Protein AF-A0A7J6Q5T6-F1 (afdb_monomer)

Secondary structure (DSSP, 8-state):
---PPPPP-------GGGGGS--STTSPPPGGGS-TT-TT---HHHHHHHHHHHHHHHHHHHHIIIIIITTTHHHHHHTTTS-TTT--S------------THHHHHHHHHTT-

Solvent-accessible surface area (backbone atoms only — not comparable to full-atom values): 7792 Å² total; per-residue (Å²): 132,87,77,78,78,83,83,84,81,90,73,92,71,94,55,78,72,61,74,77,58,74,81,50,99,91,40,76,81,57,76,91,71,59,62,99,83,63,96,75,75,88,48,71,68,61,54,52,54,50,51,50,54,53,50,50,53,54,48,52,54,48,47,45,39,63,72,47,44,65,79,37,43,65,38,58,71,73,45,74,67,50,59,85,90,68,78,71,92,76,81,74,78,81,79,77,77,77,79,75,62,75,70,59,61,59,54,59,61,56,60,74,74,112

Sequence (114 aa):
KNRAAMKTVTRDRPSFFKFFTSLGPNYPIPEWLELPDDEDSEDDEDELERLHMLMADDWERAEMLKDNIIPHAIRWYTGEACPDDEVSEYTIADDDEEEVDDESAAIAMAEANF

Structure (mmCIF, N/CA/C/O backbone):
data_AF-A0A7J6Q5T6-F1
#
_entry.id   AF-A0A7J6Q5T6-F1
#
loop_
_atom_site.group_PDB
_atom_site.id
_atom_site.type_symbol
_atom_site.label_atom_id
_atom_site.label_alt_id
_atom_site.label_comp_id
_atom_site.label_asym_id
_atom_site.label_entity_id
_atom_site.label_seq_id
_atom_site.pdbx_PDB_ins_code
_atom_site.Cartn_x
_atom_site.Cartn_y
_atom_site.Cartn_z
_atom_site.occupancy
_atom_site.B_iso_or_equiv
_atom_site.auth_seq_id
_atom_site.auth_comp_id
_atom_site.auth_asym_id
_atom_site.auth_atom_id
_atom_site.pdbx_PDB_model_num
ATOM 1 N N . LYS A 1 1 ? -47.102 -23.185 -6.359 1.00 46.16 1 LYS A N 1
ATOM 2 C CA . LYS A 1 1 ? -45.650 -23.406 -6.138 1.00 46.16 1 LYS A CA 1
ATOM 3 C C . LYS A 1 1 ? -45.099 -22.169 -5.434 1.00 46.16 1 LYS A C 1
ATOM 5 O O . LYS A 1 1 ? -44.901 -21.165 -6.100 1.00 46.16 1 LYS A O 1
ATOM 10 N N . ASN A 1 2 ? -44.945 -22.202 -4.107 1.00 52.50 2 ASN A N 1
ATOM 11 C CA . ASN A 1 2 ? -44.355 -21.088 -3.355 1.00 52.50 2 ASN A CA 1
ATOM 12 C C . ASN A 1 2 ? -42.837 -21.137 -3.519 1.00 52.50 2 ASN A C 1
ATOM 14 O O . ASN A 1 2 ? -42.190 -22.051 -3.014 1.00 52.50 2 ASN A O 1
ATOM 18 N N . ARG A 1 3 ? -42.277 -20.178 -4.256 1.00 57.06 3 ARG A N 1
ATOM 19 C CA . ARG A 1 3 ? -40.832 -19.964 -4.313 1.00 57.06 3 ARG A CA 1
ATOM 20 C C . ARG A 1 3 ? -40.479 -19.142 -3.076 1.00 57.06 3 ARG A C 1
ATOM 22 O O . ARG A 1 3 ? -40.740 -17.945 -3.049 1.00 57.06 3 ARG A O 1
ATOM 29 N N . ALA A 1 4 ? -39.988 -19.794 -2.025 1.00 65.50 4 ALA A N 1
ATOM 30 C CA . ALA A 1 4 ? -39.412 -19.077 -0.895 1.00 65.50 4 ALA A CA 1
ATOM 31 C C . ALA A 1 4 ? -38.268 -18.201 -1.432 1.00 65.50 4 ALA A C 1
ATOM 33 O O . ALA A 1 4 ? -37.361 -18.710 -2.092 1.00 65.50 4 ALA A O 1
ATOM 34 N N . ALA A 1 5 ? -38.356 -16.887 -1.226 1.00 69.88 5 ALA A N 1
ATOM 35 C CA . ALA A 1 5 ? -37.288 -15.969 -1.592 1.00 69.88 5 ALA A CA 1
ATOM 36 C C . ALA A 1 5 ? -36.060 -16.299 -0.733 1.00 69.88 5 ALA A C 1
ATOM 38 O O . ALA A 1 5 ? -36.133 -16.265 0.496 1.00 69.88 5 ALA A O 1
ATOM 39 N N . MET A 1 6 ? -34.954 -16.668 -1.378 1.00 75.31 6 MET A N 1
ATOM 40 C CA . MET A 1 6 ? -33.672 -16.856 -0.702 1.00 75.31 6 MET A CA 1
ATOM 41 C C . MET A 1 6 ? -33.273 -15.522 -0.069 1.00 75.31 6 MET A C 1
ATOM 43 O O . MET A 1 6 ? -33.137 -14.521 -0.767 1.00 75.31 6 MET A O 1
ATOM 47 N N . LYS A 1 7 ? -33.141 -15.499 1.259 1.00 80.19 7 LYS A N 1
ATOM 48 C CA . LYS A 1 7 ? -32.651 -14.330 1.992 1.00 80.19 7 LYS A CA 1
ATOM 49 C C . LYS A 1 7 ? -31.130 -14.314 1.891 1.00 80.19 7 LYS A C 1
ATOM 51 O O . LYS A 1 7 ? -30.485 -15.289 2.270 1.00 80.19 7 LYS A O 1
ATOM 56 N N . THR A 1 8 ? -30.569 -13.233 1.370 1.00 88.81 8 THR A N 1
ATOM 57 C CA . THR A 1 8 ? -29.122 -12.997 1.349 1.00 88.81 8 THR A CA 1
ATOM 58 C C . THR A 1 8 ? -28.693 -12.279 2.625 1.00 88.81 8 THR A C 1
ATOM 60 O O . THR A 1 8 ? -29.443 -11.458 3.151 1.00 88.81 8 THR A O 1
ATOM 63 N N . VAL A 1 9 ? -27.494 -12.591 3.121 1.00 88.81 9 VAL A N 1
ATOM 64 C CA . VAL A 1 9 ? -26.886 -11.956 4.300 1.00 88.81 9 VAL A CA 1
ATOM 65 C C . VAL A 1 9 ? -25.607 -11.260 3.857 1.00 88.81 9 VAL A C 1
ATOM 67 O O . VAL A 1 9 ? -24.735 -11.900 3.269 1.00 88.81 9 VAL A O 1
ATOM 70 N N . THR A 1 10 ? -25.502 -9.966 4.139 1.00 87.50 10 THR A N 1
ATOM 71 C CA . THR A 1 10 ? -24.271 -9.195 3.939 1.00 87.50 10 THR A CA 1
ATOM 72 C C . THR A 1 10 ? -23.296 -9.503 5.072 1.00 87.50 10 THR A C 1
ATOM 74 O O . THR A 1 10 ? -23.711 -9.626 6.223 1.00 87.50 10 THR A O 1
ATOM 77 N N . ARG A 1 11 ? -22.011 -9.661 4.748 1.00 84.69 11 ARG A N 1
ATOM 78 C CA . ARG A 1 11 ? -20.933 -9.879 5.722 1.00 84.69 11 ARG A CA 1
ATOM 79 C C . ARG A 1 11 ? -19.777 -8.949 5.400 1.00 84.69 11 ARG A C 1
ATOM 81 O O . ARG A 1 11 ? -19.468 -8.793 4.218 1.00 84.69 11 ARG A O 1
ATOM 88 N N . ASP A 1 12 ? -19.143 -8.398 6.430 1.00 83.38 12 ASP A N 1
ATOM 89 C CA . ASP A 1 12 ? -17.898 -7.661 6.244 1.00 83.38 12 ASP A CA 1
ATOM 90 C C . ASP A 1 12 ? -16.783 -8.591 5.740 1.00 83.38 12 ASP A C 1
ATOM 92 O O . ASP A 1 12 ? -16.763 -9.795 6.031 1.00 83.38 12 ASP A O 1
ATOM 96 N N . ARG A 1 13 ? -15.900 -8.038 4.906 1.00 85.06 13 ARG A N 1
ATOM 97 C CA . ARG A 1 13 ? -14.772 -8.746 4.301 1.00 85.06 13 ARG A CA 1
ATOM 98 C C . ARG A 1 13 ? -13.582 -7.803 4.138 1.00 85.06 13 ARG A C 1
ATOM 100 O O . ARG A 1 13 ? -13.781 -6.633 3.804 1.00 85.06 13 ARG A O 1
ATOM 107 N N . PRO A 1 14 ? -12.345 -8.309 4.276 1.00 85.75 14 PRO A N 1
ATOM 108 C CA . PRO A 1 14 ? -11.177 -7.561 3.838 1.00 85.75 14 PRO A CA 1
ATOM 109 C C . PRO A 1 14 ? -11.299 -7.285 2.336 1.00 85.75 14 PRO A C 1
ATOM 111 O O . PRO A 1 14 ? -11.667 -8.162 1.551 1.00 85.75 14 PRO A O 1
ATOM 114 N N . SER A 1 15 ? -11.045 -6.041 1.946 1.00 89.69 15 SER A N 1
ATOM 115 C CA . SER A 1 15 ? -11.162 -5.592 0.564 1.00 89.69 15 SER A CA 1
ATOM 116 C C . SER A 1 15 ? -10.191 -4.458 0.308 1.00 89.69 15 SER A C 1
ATOM 118 O O . SER A 1 15 ? -10.102 -3.539 1.117 1.00 89.69 15 SER A O 1
ATOM 120 N N . PHE A 1 16 ? -9.528 -4.478 -0.848 1.00 90.88 16 PHE A N 1
ATOM 121 C CA . PHE A 1 16 ? -8.693 -3.367 -1.303 1.00 90.88 16 PHE A CA 1
ATOM 122 C C . PHE A 1 16 ? -9.476 -2.046 -1.346 1.00 90.88 16 PHE A C 1
ATOM 124 O O . PHE A 1 16 ? -8.956 -1.000 -0.983 1.00 90.88 16 PHE A O 1
ATOM 131 N N . PHE A 1 17 ? -10.761 -2.089 -1.710 1.00 90.88 17 PHE A N 1
ATOM 132 C CA . PHE A 1 17 ? -11.585 -0.888 -1.860 1.00 90.88 17 PHE A CA 1
ATOM 133 C C . PHE A 1 17 ? -11.853 -0.141 -0.548 1.00 90.88 17 PHE A C 1
ATOM 135 O O . PHE A 1 17 ? -12.282 1.010 -0.592 1.00 90.88 17 PHE A O 1
ATOM 142 N N . LYS A 1 18 ? -11.560 -0.755 0.606 1.00 88.50 18 LYS A N 1
ATOM 143 C CA . LYS A 1 18 ? -11.579 -0.074 1.906 1.00 88.50 18 LYS A CA 1
ATOM 144 C C . LYS A 1 18 ? -10.588 1.105 1.951 1.00 88.50 18 LYS A C 1
ATOM 146 O O . LYS A 1 18 ? -10.881 2.077 2.638 1.00 88.50 18 LYS A O 1
ATOM 151 N N . PHE A 1 19 ? -9.526 1.074 1.134 1.00 90.06 19 PHE A N 1
ATOM 152 C CA . PHE A 1 19 ? -8.561 2.167 0.913 1.00 90.06 19 PHE A CA 1
ATOM 153 C C . PHE A 1 19 ? -9.206 3.497 0.487 1.00 90.06 19 PHE A C 1
ATOM 155 O O . PHE A 1 19 ? -8.683 4.567 0.755 1.00 90.06 19 PHE A O 1
ATOM 162 N N . PHE A 1 20 ? -10.375 3.469 -0.159 1.00 90.88 20 PHE A N 1
ATOM 163 C CA . PHE A 1 20 ? -11.056 4.698 -0.589 1.00 90.88 20 PHE A CA 1
ATOM 164 C C . PHE A 1 20 ? -11.951 5.316 0.493 1.00 90.88 20 PHE A C 1
ATOM 166 O O . PHE A 1 20 ? -12.731 6.226 0.204 1.00 90.88 20 PHE A O 1
ATOM 173 N N . THR A 1 21 ? -11.873 4.822 1.728 1.00 88.12 21 THR A N 1
ATOM 174 C CA . THR A 1 21 ? -12.627 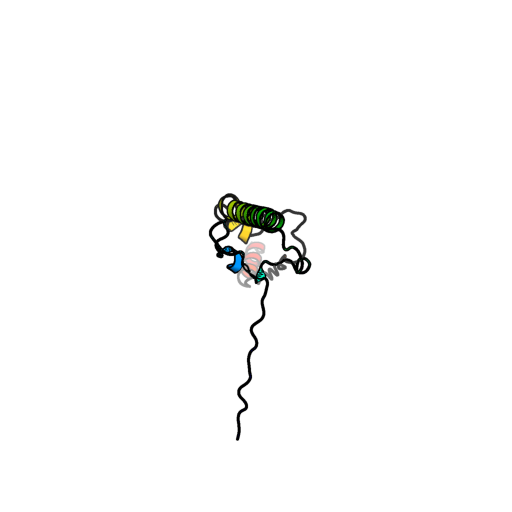5.369 2.856 1.00 88.12 21 THR A CA 1
ATOM 175 C C . THR A 1 21 ? -11.828 6.495 3.493 1.00 88.12 21 THR A C 1
ATOM 177 O O . THR A 1 21 ? -10.675 6.306 3.857 1.00 88.12 21 THR A O 1
ATOM 180 N N . SER A 1 22 ? -12.424 7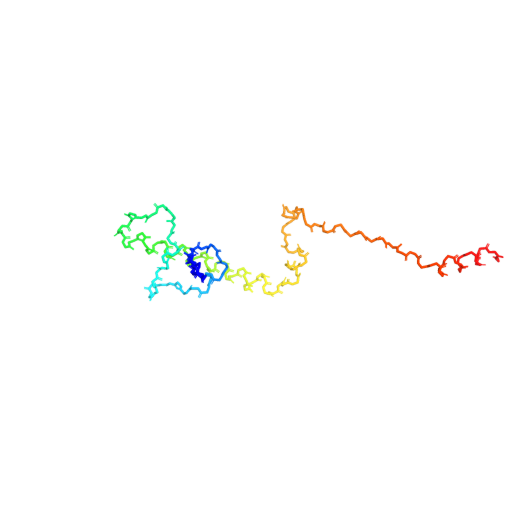.679 3.626 1.00 88.31 22 SER A N 1
ATOM 181 C CA . SER A 1 22 ? -11.735 8.823 4.227 1.00 88.31 22 SER A CA 1
ATOM 182 C C . SER A 1 22 ? -11.502 8.608 5.722 1.00 88.31 22 SER A C 1
ATOM 184 O O . SER A 1 22 ? -12.455 8.387 6.465 1.00 88.31 22 SER A O 1
ATOM 186 N N . LEU A 1 23 ? -10.244 8.730 6.147 1.00 87.44 23 LEU A N 1
ATOM 187 C CA . LEU A 1 23 ? -9.826 8.711 7.547 1.00 87.44 23 LEU A CA 1
ATOM 188 C C . LEU A 1 23 ? -9.432 10.123 7.996 1.00 87.44 23 LEU A C 1
ATOM 190 O O . LEU A 1 23 ? -8.856 10.899 7.229 1.00 87.44 23 LEU A O 1
ATOM 194 N N . GLY A 1 24 ? -9.749 10.474 9.238 1.00 83.31 24 GLY A N 1
ATOM 195 C CA . GLY A 1 24 ? -9.316 11.727 9.849 1.00 83.31 24 GLY A CA 1
ATOM 196 C C . GLY A 1 24 ? -10.212 12.162 11.006 1.00 83.31 24 GLY A C 1
ATOM 197 O O . GLY A 1 24 ? -11.292 11.613 11.181 1.00 83.31 24 GLY A O 1
ATOM 198 N N . PRO A 1 25 ? -9.821 13.201 11.760 1.00 77.94 25 PRO A N 1
ATOM 199 C CA . PRO A 1 25 ? -10.505 13.610 12.994 1.00 77.94 25 PRO A CA 1
ATOM 200 C C . PRO A 1 25 ? -11.940 14.124 12.785 1.00 77.94 25 PRO A C 1
ATOM 202 O O . PRO A 1 25 ? -12.699 14.249 13.736 1.00 77.94 25 PRO A O 1
ATOM 205 N N . ASN A 1 26 ? -12.313 14.452 11.543 1.00 83.25 26 ASN A N 1
ATOM 206 C CA . ASN A 1 26 ? -13.665 14.888 11.178 1.00 83.25 26 ASN A CA 1
ATOM 207 C C . ASN A 1 26 ? -14.490 13.781 10.498 1.00 83.25 26 ASN A C 1
ATOM 209 O O . ASN A 1 26 ? -15.609 14.048 10.055 1.00 83.25 26 ASN A O 1
ATOM 213 N N . TYR A 1 27 ? -13.933 12.578 10.352 1.00 81.69 27 TYR A N 1
ATOM 214 C CA . TYR A 1 27 ? -14.589 11.435 9.726 1.00 81.69 27 TYR A CA 1
ATOM 215 C C . TYR A 1 27 ? -14.776 10.333 10.771 1.00 81.69 27 TYR A C 1
ATOM 217 O O . TYR A 1 27 ? -13.859 10.092 11.553 1.00 81.69 27 TYR A O 1
ATOM 225 N N . PRO A 1 28 ? -15.943 9.667 10.809 1.00 73.75 28 PRO A N 1
ATOM 226 C CA . PRO A 1 28 ? -16.139 8.550 11.721 1.00 73.75 28 PRO A CA 1
ATOM 227 C C . PRO A 1 28 ? -15.193 7.408 11.349 1.00 73.75 28 PRO A C 1
ATOM 229 O O . PRO A 1 28 ? -15.028 7.101 10.162 1.00 73.75 28 PRO A O 1
ATOM 232 N N . ILE A 1 29 ? -14.604 6.768 12.358 1.00 75.31 29 ILE A N 1
ATOM 233 C CA . ILE A 1 29 ? -13.844 5.537 12.159 1.00 75.31 29 ILE A CA 1
ATOM 234 C C . ILE A 1 29 ? -14.836 4.459 11.696 1.00 75.31 29 ILE A C 1
ATOM 236 O O . ILE A 1 29 ? -15.879 4.279 12.326 1.00 75.31 29 ILE A O 1
ATOM 240 N N . PRO A 1 30 ? -14.597 3.784 10.560 1.00 75.38 30 PRO A N 1
ATOM 241 C CA . PRO A 1 30 ? -15.530 2.775 10.082 1.00 75.38 30 PRO A CA 1
ATOM 242 C C . PRO A 1 30 ? -15.595 1.563 11.022 1.00 75.38 30 PRO A C 1
ATOM 244 O O . PRO A 1 30 ? -14.559 0.999 11.344 1.00 75.38 30 PRO A O 1
ATOM 247 N N . GLU A 1 31 ? -16.799 1.089 11.354 1.00 73.06 31 GLU A N 1
ATOM 248 C CA . GLU A 1 31 ? -17.022 -0.067 12.255 1.00 73.06 31 GLU A CA 1
ATOM 249 C C . GLU A 1 31 ? -16.286 -1.345 11.803 1.00 73.06 31 GLU A C 1
ATOM 251 O O . GLU A 1 31 ? -15.836 -2.155 12.596 1.00 73.06 31 GLU A O 1
ATOM 256 N N . TRP A 1 32 ? -16.103 -1.544 10.493 1.00 71.44 32 TRP A N 1
ATOM 257 C CA . TRP A 1 32 ? -15.362 -2.698 9.958 1.00 71.44 32 TRP A CA 1
ATOM 258 C C . TRP A 1 32 ? -13.844 -2.620 10.157 1.00 71.44 32 TRP A C 1
ATOM 260 O O . TRP A 1 32 ? -13.127 -3.549 9.772 1.00 71.44 32 TRP A O 1
ATOM 270 N N . LEU A 1 33 ? -13.358 -1.475 10.627 1.00 66.38 33 LEU A N 1
ATOM 271 C CA . LEU A 1 33 ? -11.963 -1.208 10.938 1.00 66.38 33 LEU A CA 1
ATOM 272 C C . LEU A 1 33 ? -11.667 -1.453 12.426 1.00 66.38 33 LEU A C 1
ATOM 274 O O . LEU A 1 33 ? -10.503 -1.420 12.815 1.00 66.38 33 LEU A O 1
ATOM 278 N N . GLU A 1 34 ? -12.697 -1.751 13.228 1.00 60.75 34 GLU A N 1
ATOM 279 C CA . GLU A 1 34 ? -12.559 -2.258 14.592 1.00 60.75 34 GLU A CA 1
ATOM 280 C C . GLU A 1 34 ? -11.766 -3.576 14.554 1.00 60.75 34 GLU A C 1
ATOM 282 O O . GLU A 1 34 ? -12.159 -4.562 13.919 1.00 60.75 34 GLU A O 1
ATOM 287 N N . LEU A 1 35 ? -10.590 -3.576 15.188 1.00 56.16 35 LEU A N 1
ATOM 288 C CA . LEU A 1 35 ? -9.792 -4.781 15.379 1.00 56.16 35 LEU A CA 1
ATOM 289 C C . LEU A 1 35 ? -10.588 -5.740 16.287 1.00 56.16 35 LEU A C 1
ATOM 291 O O . LEU A 1 35 ? -11.161 -5.285 17.275 1.00 56.16 35 LEU A O 1
ATOM 295 N N . PRO A 1 36 ? -10.607 -7.056 16.011 1.00 51.56 36 PRO A N 1
ATOM 296 C CA . PRO A 1 36 ? -11.475 -8.019 16.7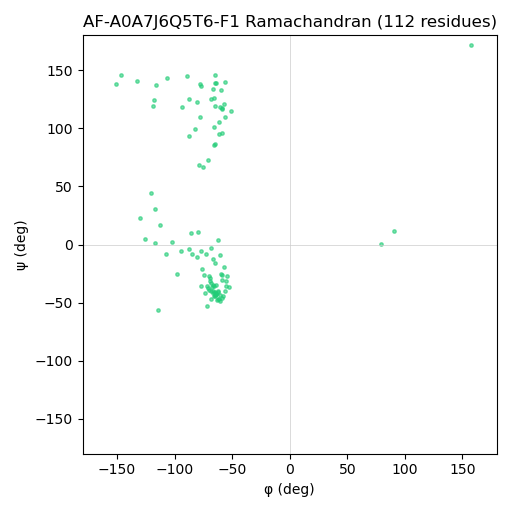00 1.00 51.56 36 PRO A CA 1
ATOM 297 C C . PRO A 1 36 ? -11.261 -8.202 18.219 1.00 51.56 36 PRO A C 1
ATOM 299 O O . PRO A 1 36 ? -11.932 -9.056 18.788 1.00 51.56 36 PRO A O 1
ATOM 302 N N . ASP A 1 37 ? -10.377 -7.442 18.874 1.00 49.75 37 ASP A N 1
ATOM 303 C CA . ASP A 1 37 ? -10.045 -7.594 20.300 1.00 49.75 37 ASP A CA 1
ATOM 304 C C . ASP A 1 37 ? -10.393 -6.374 21.186 1.00 49.75 37 ASP A C 1
ATOM 306 O O . ASP A 1 37 ? -10.158 -6.437 22.390 1.00 49.75 37 ASP A O 1
ATOM 310 N N . ASP A 1 38 ? -10.985 -5.296 20.654 1.00 53.50 38 ASP A N 1
ATOM 311 C CA . ASP A 1 38 ? -11.153 -4.023 21.389 1.00 53.50 38 ASP A CA 1
ATOM 312 C C . ASP A 1 38 ? -12.623 -3.571 21.558 1.00 53.50 38 ASP A C 1
ATOM 314 O O . ASP A 1 38 ? -12.949 -2.396 21.417 1.00 53.50 38 ASP A O 1
ATOM 318 N N . GLU A 1 39 ? -13.535 -4.485 21.911 1.00 52.84 39 GLU A N 1
ATOM 319 C CA . GLU A 1 39 ? -14.939 -4.133 22.224 1.00 52.84 39 GLU A CA 1
ATOM 320 C C . GLU A 1 39 ? -15.109 -3.304 23.530 1.00 52.84 39 GLU A C 1
ATOM 322 O O . GLU A 1 39 ? -16.227 -2.896 23.835 1.00 52.84 39 GLU A O 1
ATOM 327 N N . ASP A 1 40 ? -14.037 -3.024 24.292 1.00 52.62 40 ASP A N 1
ATOM 328 C CA . ASP A 1 40 ? -14.108 -2.480 25.669 1.00 52.62 40 ASP A CA 1
ATOM 329 C C . ASP A 1 40 ? -13.303 -1.181 25.937 1.00 52.62 40 ASP A C 1
ATOM 331 O O . ASP A 1 40 ? -13.250 -0.723 27.083 1.00 52.62 40 ASP A O 1
ATOM 335 N N . SER A 1 41 ? -12.666 -0.544 24.945 1.00 54.62 41 SER A N 1
ATOM 336 C CA . SER A 1 41 ? -11.963 0.732 25.194 1.00 54.62 41 SER A CA 1
ATOM 337 C C . SER A 1 41 ? -12.912 1.928 25.043 1.00 54.62 41 SER A C 1
ATOM 339 O O . SER A 1 41 ? -13.095 2.444 23.943 1.00 54.62 41 SER A O 1
ATOM 341 N N . GLU A 1 42 ? -13.508 2.377 26.148 1.00 55.69 42 GLU A N 1
ATOM 342 C CA . GLU A 1 42 ? -14.299 3.622 26.224 1.00 55.69 42 GLU A CA 1
ATOM 343 C C . GLU A 1 42 ? -13.424 4.897 26.332 1.00 55.69 42 GLU A C 1
ATOM 345 O O . GLU A 1 42 ? -13.944 5.964 26.656 1.00 55.69 42 GLU A O 1
ATOM 350 N N . ASP A 1 43 ? -12.102 4.803 26.127 1.00 66.06 43 ASP A N 1
ATOM 351 C CA . ASP A 1 43 ? -11.187 5.945 26.244 1.00 66.06 43 ASP A CA 1
ATOM 352 C C . ASP A 1 43 ? -10.955 6.629 24.886 1.00 66.06 43 ASP A C 1
ATOM 354 O O . ASP A 1 43 ? -10.421 6.034 23.947 1.00 66.06 43 ASP A O 1
ATOM 358 N N . ASP A 1 44 ? -11.333 7.908 24.798 1.00 66.06 44 ASP A N 1
ATOM 359 C CA . ASP A 1 44 ? -11.168 8.752 23.607 1.00 66.06 44 ASP A CA 1
ATOM 360 C C . ASP A 1 44 ? -9.681 8.869 23.181 1.00 66.06 44 ASP A C 1
ATOM 362 O O . ASP A 1 44 ? -9.378 9.118 22.009 1.00 66.06 44 ASP A O 1
ATOM 366 N N . GLU A 1 45 ? -8.735 8.712 24.121 1.00 69.12 45 GLU A N 1
ATOM 367 C CA . GLU A 1 45 ? -7.290 8.764 23.843 1.00 69.12 45 GLU A CA 1
ATOM 368 C C . GLU A 1 45 ? -6.813 7.535 23.041 1.00 69.12 45 GLU A C 1
ATOM 370 O O . GLU A 1 45 ? -6.061 7.687 22.071 1.00 69.12 45 GLU A O 1
ATOM 375 N N . ASP A 1 46 ? -7.339 6.347 23.358 1.00 77.19 46 ASP A N 1
ATOM 376 C CA . ASP A 1 46 ? -7.039 5.098 22.647 1.00 77.19 46 ASP A CA 1
ATOM 377 C C . ASP A 1 46 ? -7.602 5.122 21.213 1.00 77.19 46 ASP A C 1
ATOM 379 O O . ASP A 1 46 ? -6.972 4.639 20.267 1.00 77.19 46 ASP A O 1
ATOM 383 N N . GLU A 1 47 ? -8.780 5.724 21.010 1.00 75.50 47 GLU A N 1
ATOM 384 C CA . GLU A 1 47 ? -9.394 5.864 19.683 1.00 75.50 47 GLU A CA 1
ATOM 385 C C . GLU A 1 47 ? -8.558 6.764 18.751 1.00 75.50 47 GLU A C 1
ATOM 387 O O . GLU A 1 47 ? -8.349 6.442 17.572 1.00 75.50 47 GLU A O 1
ATOM 392 N N . LEU A 1 48 ? -8.018 7.867 19.280 1.00 79.06 48 LEU A N 1
ATOM 393 C CA . LEU A 1 48 ? -7.192 8.799 18.513 1.00 79.06 48 LEU A CA 1
ATOM 394 C C . LEU A 1 48 ? -5.839 8.191 18.113 1.00 79.06 48 LEU A C 1
ATOM 396 O O . LEU A 1 48 ? -5.381 8.397 16.982 1.00 79.06 48 LEU A O 1
ATOM 400 N N . GLU A 1 49 ? -5.202 7.435 19.011 1.00 83.69 49 GLU A N 1
ATOM 401 C CA . GLU A 1 49 ? -3.950 6.736 18.708 1.00 83.69 49 GLU A CA 1
ATOM 402 C C . GLU A 1 49 ? -4.155 5.670 17.620 1.00 83.69 49 GLU A C 1
ATOM 404 O O . GLU A 1 49 ? -3.379 5.605 16.658 1.00 83.69 49 GLU A O 1
ATOM 409 N N . ARG A 1 50 ? -5.251 4.903 17.688 1.00 79.00 50 ARG A N 1
ATOM 410 C CA . ARG A 1 50 ? -5.608 3.929 16.643 1.00 79.00 50 ARG A CA 1
ATOM 411 C C . ARG A 1 50 ? -5.848 4.590 15.292 1.00 79.00 50 ARG A C 1
ATOM 413 O O . ARG A 1 50 ? -5.310 4.129 14.282 1.00 79.00 50 ARG A O 1
ATOM 420 N N . LEU A 1 51 ? -6.614 5.683 15.254 1.00 84.75 51 LEU A N 1
ATOM 421 C CA . LEU A 1 51 ? -6.836 6.440 14.020 1.00 84.75 51 LEU A CA 1
ATOM 422 C C . LEU A 1 51 ? -5.507 6.895 13.405 1.00 84.75 51 LEU A C 1
ATOM 424 O O . LEU A 1 51 ? -5.327 6.813 12.189 1.00 84.75 51 LEU A O 1
ATOM 428 N N . HIS A 1 52 ? -4.558 7.327 14.235 1.00 87.50 52 HIS A N 1
ATOM 429 C CA . HIS A 1 52 ? -3.237 7.727 13.770 1.00 87.50 52 HIS A CA 1
ATOM 430 C C . HIS A 1 52 ? -2.450 6.555 13.161 1.00 87.50 52 HIS A C 1
ATOM 432 O O . HIS A 1 52 ? -1.875 6.716 12.083 1.00 87.50 52 HIS A O 1
ATOM 438 N N . MET A 1 53 ? -2.474 5.371 13.783 1.00 86.69 53 MET A N 1
ATOM 439 C CA . MET A 1 53 ? -1.847 4.164 13.220 1.00 86.69 53 MET A CA 1
ATOM 440 C C . MET A 1 53 ? -2.454 3.781 11.863 1.00 86.69 53 MET A C 1
ATOM 442 O O . MET A 1 53 ? -1.727 3.497 10.912 1.00 86.69 53 MET A O 1
ATOM 446 N N . LEU A 1 54 ? -3.781 3.830 11.749 1.00 85.94 54 LEU A N 1
ATOM 447 C CA . LEU A 1 54 ? -4.507 3.515 10.516 1.00 85.94 54 LEU A CA 1
ATOM 448 C C . LEU A 1 54 ? -4.197 4.501 9.387 1.00 85.94 54 LEU A C 1
ATOM 450 O O . LEU A 1 54 ? -3.999 4.100 8.242 1.00 85.94 54 LEU A O 1
ATOM 454 N N . MET A 1 55 ? -4.129 5.792 9.710 1.00 90.12 55 MET A N 1
ATOM 455 C CA . MET A 1 55 ? -3.736 6.824 8.754 1.00 90.12 55 MET A CA 1
ATOM 456 C C . MET A 1 55 ? -2.278 6.671 8.310 1.00 90.12 55 MET A C 1
ATOM 458 O O . MET A 1 55 ? -1.975 6.941 7.150 1.00 90.12 55 MET A O 1
ATOM 462 N N . ALA A 1 56 ? -1.383 6.245 9.205 1.00 91.88 56 ALA A N 1
ATOM 463 C CA . ALA A 1 56 ? 0.013 5.991 8.865 1.00 91.88 56 ALA A CA 1
ATOM 464 C C . ALA A 1 56 ? 0.156 4.809 7.890 1.00 91.88 56 ALA A C 1
ATOM 466 O O . ALA A 1 56 ? 0.860 4.936 6.890 1.00 91.88 56 ALA A O 1
ATOM 467 N N . ASP A 1 57 ? -0.561 3.708 8.130 1.00 90.94 57 ASP A N 1
ATOM 468 C CA . ASP A 1 57 ? -0.595 2.554 7.220 1.00 90.94 57 ASP A CA 1
ATOM 469 C C . ASP A 1 57 ? -1.225 2.904 5.855 1.00 90.94 57 ASP A C 1
ATOM 471 O O . ASP A 1 57 ? -0.702 2.529 4.803 1.00 90.94 57 ASP A O 1
ATOM 475 N N . ASP A 1 58 ? -2.323 3.672 5.835 1.00 92.69 58 ASP A N 1
ATOM 476 C CA . ASP A 1 58 ? -2.940 4.134 4.582 1.00 92.69 58 ASP A CA 1
ATOM 477 C C . ASP A 1 58 ? -1.993 5.040 3.775 1.00 92.69 58 ASP A C 1
ATOM 479 O O . ASP A 1 58 ? -1.856 4.887 2.557 1.00 92.69 58 ASP A O 1
ATOM 483 N N 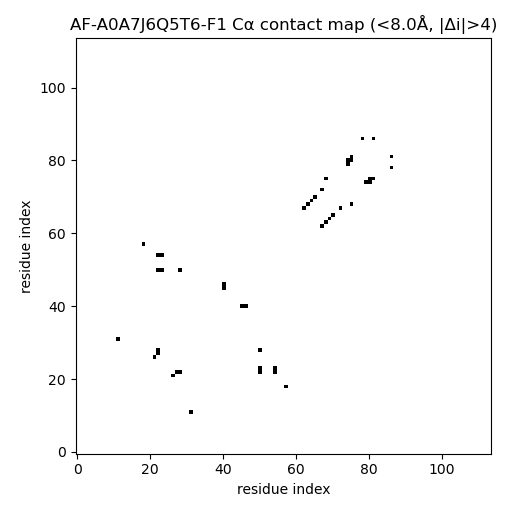. TRP A 1 59 ? -1.274 5.930 4.467 1.00 95.12 59 TRP A N 1
ATOM 484 C CA . TRP A 1 59 ? -0.250 6.786 3.873 1.00 95.12 59 TRP A CA 1
ATOM 485 C C . TRP A 1 59 ? 0.910 5.980 3.280 1.00 95.12 59 TRP A C 1
ATOM 487 O O . TRP A 1 59 ? 1.286 6.223 2.133 1.00 95.12 59 TRP A O 1
ATOM 497 N N . GLU A 1 60 ? 1.442 4.996 4.007 1.00 96.19 60 GLU A N 1
ATOM 498 C CA . GLU A 1 60 ? 2.518 4.122 3.520 1.00 96.19 60 GLU A CA 1
ATOM 499 C C . GLU A 1 60 ? 2.095 3.372 2.247 1.00 96.19 60 GLU A C 1
ATOM 501 O O . GLU A 1 60 ? 2.814 3.366 1.240 1.00 96.19 60 GLU A O 1
ATOM 506 N N . ARG A 1 61 ? 0.881 2.806 2.237 1.00 94.19 61 ARG A N 1
ATOM 507 C CA . ARG A 1 61 ? 0.320 2.140 1.050 1.00 94.19 61 ARG A CA 1
ATOM 508 C C . ARG A 1 61 ? 0.152 3.109 -0.125 1.00 94.19 61 ARG A C 1
ATOM 510 O O . ARG A 1 61 ? 0.439 2.744 -1.271 1.00 94.19 61 ARG A O 1
ATOM 517 N N . ALA A 1 62 ? -0.278 4.343 0.136 1.00 96.06 62 ALA A N 1
ATOM 518 C CA . ALA A 1 62 ? -0.403 5.382 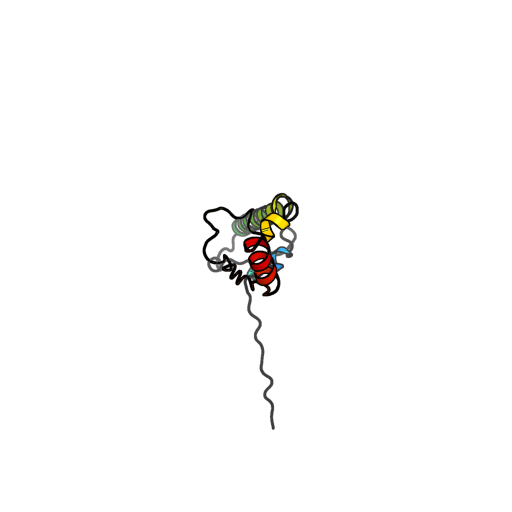-0.882 1.00 96.06 62 ALA A CA 1
ATOM 519 C C . ALA A 1 62 ? 0.960 5.818 -1.450 1.00 96.06 62 ALA A C 1
ATOM 521 O O . ALA A 1 62 ? 1.078 6.004 -2.665 1.00 96.06 62 ALA A O 1
ATOM 522 N N . GLU A 1 63 ? 1.993 5.944 -0.614 1.00 97.50 63 GLU A N 1
ATOM 523 C CA . GLU A 1 63 ? 3.363 6.233 -1.055 1.00 97.50 63 GLU A CA 1
ATOM 524 C C . GLU A 1 63 ? 3.929 5.098 -1.906 1.00 97.50 63 GLU A C 1
ATOM 526 O O . GLU A 1 63 ? 4.474 5.362 -2.977 1.00 97.50 63 GLU A O 1
ATOM 531 N N . MET A 1 64 ? 3.707 3.839 -1.522 1.00 96.12 64 MET A N 1
ATOM 532 C CA . MET A 1 64 ? 4.086 2.689 -2.349 1.00 96.12 64 MET A CA 1
ATOM 533 C C . MET A 1 64 ? 3.424 2.734 -3.730 1.00 96.12 64 MET A C 1
ATOM 535 O O . MET A 1 64 ? 4.092 2.539 -4.750 1.00 96.12 64 MET A O 1
ATOM 539 N N . LEU A 1 65 ? 2.129 3.051 -3.790 1.00 96.44 65 LEU A N 1
ATOM 540 C CA . LEU A 1 65 ? 1.422 3.255 -5.055 1.00 96.44 65 LEU A CA 1
ATOM 541 C C . LEU A 1 65 ? 2.032 4.397 -5.878 1.00 96.44 65 LEU A C 1
ATOM 543 O O . LEU A 1 65 ? 2.300 4.222 -7.069 1.00 96.44 65 LEU A O 1
ATOM 547 N N . LYS A 1 66 ? 2.257 5.551 -5.248 1.00 97.88 66 LYS A N 1
ATOM 548 C CA . LYS A 1 66 ? 2.722 6.787 -5.887 1.00 97.88 66 LYS A CA 1
ATOM 549 C C . LYS A 1 66 ? 4.162 6.699 -6.389 1.00 97.88 66 LYS A C 1
ATOM 551 O O . LYS A 1 66 ? 4.421 7.108 -7.519 1.00 97.88 66 LYS A O 1
ATOM 556 N N . ASP A 1 67 ? 5.074 6.197 -5.565 1.00 97.44 67 ASP A N 1
ATOM 557 C CA . ASP A 1 67 ? 6.515 6.266 -5.814 1.00 97.44 67 ASP A CA 1
ATOM 558 C C . ASP A 1 67 ? 7.069 4.975 -6.435 1.00 97.44 67 ASP A C 1
ATOM 560 O O . ASP A 1 67 ? 8.040 5.044 -7.187 1.00 97.44 67 ASP A O 1
ATOM 564 N N . ASN A 1 68 ? 6.425 3.817 -6.216 1.00 95.25 68 ASN A N 1
ATOM 565 C CA . ASN A 1 68 ? 6.909 2.528 -6.727 1.00 95.25 68 ASN A CA 1
ATOM 566 C C . ASN A 1 68 ? 5.987 1.894 -7.777 1.00 95.25 68 ASN A C 1
ATOM 568 O O . ASN A 1 68 ? 6.443 1.595 -8.883 1.00 95.25 68 ASN A O 1
ATOM 572 N N . ILE A 1 69 ? 4.705 1.672 -7.466 1.00 95.62 69 ILE A N 1
ATOM 573 C CA . ILE A 1 69 ? 3.820 0.871 -8.333 1.00 95.62 69 ILE A CA 1
ATOM 574 C C . ILE A 1 69 ? 3.456 1.627 -9.613 1.00 95.62 69 ILE A C 1
ATOM 576 O O . ILE A 1 69 ? 3.656 1.100 -10.704 1.00 95.62 69 ILE A O 1
ATOM 580 N N . ILE A 1 70 ? 2.946 2.859 -9.515 1.00 97.06 70 ILE A N 1
ATOM 581 C CA . ILE A 1 70 ? 2.503 3.631 -10.688 1.00 97.06 70 ILE A CA 1
ATOM 582 C C . ILE A 1 70 ? 3.675 3.937 -11.643 1.00 97.06 70 ILE A C 1
ATOM 584 O O . ILE A 1 70 ? 3.529 3.675 -12.841 1.00 97.06 70 ILE A O 1
ATOM 588 N N . PRO A 1 71 ? 4.844 4.434 -11.183 1.00 98.00 71 PRO A N 1
ATOM 589 C CA . PRO A 1 71 ? 5.953 4.766 -12.082 1.00 98.00 71 PRO A CA 1
ATOM 590 C C . PRO A 1 71 ? 6.617 3.540 -12.721 1.00 98.00 71 PRO A C 1
ATOM 592 O O . PRO A 1 71 ? 7.145 3.632 -13.832 1.00 98.00 71 PRO A O 1
ATOM 595 N N . HIS A 1 72 ? 6.594 2.391 -12.040 1.00 96.50 72 HIS A N 1
ATOM 596 C CA . HIS A 1 72 ? 7.259 1.161 -12.475 1.00 96.50 72 HIS A CA 1
ATOM 597 C C . HIS A 1 72 ? 6.279 0.012 -12.734 1.00 96.50 72 HIS A C 1
ATOM 599 O O . HIS A 1 72 ? 6.646 -1.153 -12.594 1.00 96.50 72 HIS A O 1
ATOM 605 N N . ALA A 1 73 ? 5.052 0.323 -13.160 1.00 96.50 73 ALA A N 1
ATOM 606 C CA . ALA A 1 73 ? 3.966 -0.649 -13.301 1.00 96.50 73 ALA A CA 1
ATOM 607 C C . ALA A 1 73 ? 4.341 -1.881 -14.139 1.00 96.50 73 ALA A C 1
ATOM 609 O O . ALA A 1 73 ? 3.939 -2.990 -13.807 1.00 96.50 73 ALA A O 1
ATOM 610 N N . ILE A 1 74 ? 5.153 -1.706 -15.190 1.00 96.50 74 ILE A N 1
ATOM 611 C CA . ILE A 1 74 ? 5.620 -2.820 -16.027 1.00 96.50 74 ILE A CA 1
ATOM 612 C C . ILE A 1 74 ? 6.505 -3.777 -15.224 1.00 96.50 74 ILE A C 1
ATOM 614 O O . ILE A 1 74 ? 6.298 -4.977 -15.309 1.00 96.50 74 ILE A O 1
ATOM 618 N N . ARG A 1 75 ? 7.438 -3.268 -14.409 1.00 94.50 75 ARG A N 1
ATOM 619 C CA . ARG A 1 75 ? 8.332 -4.110 -13.596 1.00 94.50 75 ARG A CA 1
ATOM 620 C C . ARG A 1 75 ? 7.573 -4.880 -12.521 1.00 94.50 75 ARG A C 1
ATOM 622 O O . ARG A 1 75 ? 7.917 -6.012 -12.216 1.00 94.50 75 ARG A O 1
ATOM 629 N N . TRP A 1 76 ? 6.529 -4.274 -11.959 1.00 93.69 76 TRP A N 1
ATOM 630 C CA . TRP A 1 76 ? 5.633 -4.954 -11.021 1.00 93.69 76 TRP A CA 1
ATOM 631 C C . TRP A 1 76 ? 4.734 -5.978 -11.721 1.00 93.69 76 TRP A C 1
ATOM 633 O O . TRP A 1 76 ? 4.485 -7.042 -11.169 1.00 93.69 76 TRP A O 1
ATOM 643 N N . TYR A 1 77 ? 4.289 -5.697 -12.950 1.00 93.94 77 TYR A N 1
ATOM 644 C CA . TYR A 1 77 ? 3.520 -6.639 -13.765 1.00 93.94 77 TYR A CA 1
ATOM 645 C C . TYR A 1 77 ? 4.348 -7.858 -14.194 1.00 93.94 77 TYR A C 1
ATOM 647 O O . TYR A 1 77 ? 3.846 -8.977 -14.156 1.00 93.94 77 TYR A O 1
ATOM 655 N N . THR A 1 78 ? 5.608 -7.656 -14.591 1.00 95.00 78 THR A N 1
ATOM 656 C CA . THR A 1 78 ? 6.516 -8.742 -14.998 1.00 95.00 78 THR A CA 1
ATOM 657 C C . THR A 1 78 ? 7.153 -9.471 -13.818 1.00 95.00 78 THR A C 1
ATOM 659 O O . THR A 1 78 ? 7.796 -10.495 -14.025 1.00 95.00 78 THR A O 1
ATOM 662 N N . GLY A 1 79 ? 7.013 -8.947 -12.598 1.00 90.12 79 GLY A N 1
ATOM 663 C CA . GLY A 1 79 ? 7.670 -9.477 -11.404 1.00 90.12 79 GLY A CA 1
ATOM 664 C C . GLY A 1 79 ? 9.144 -9.081 -11.253 1.00 90.12 79 GLY A C 1
ATOM 665 O O . GLY A 1 79 ? 9.742 -9.437 -10.250 1.00 90.12 79 GLY A O 1
ATOM 666 N N . GLU A 1 80 ? 9.726 -8.298 -12.171 1.00 91.12 80 GLU A N 1
ATOM 667 C CA . GLU A 1 80 ? 11.115 -7.797 -12.076 1.00 91.12 80 GLU A CA 1
ATOM 668 C C . GLU A 1 80 ? 11.356 -6.959 -10.806 1.00 91.12 80 GLU A C 1
ATOM 670 O O . GLU A 1 80 ? 12.467 -6.909 -10.289 1.00 91.12 80 GLU A O 1
ATOM 675 N N . ALA A 1 81 ? 10.324 -6.272 -10.309 1.00 89.88 81 ALA A N 1
ATOM 676 C CA . ALA A 1 81 ? 10.398 -5.487 -9.074 1.00 89.88 81 ALA A CA 1
ATOM 677 C C . ALA A 1 81 ? 10.089 -6.299 -7.800 1.00 89.88 81 ALA A C 1
ATOM 679 O O . ALA A 1 81 ? 10.161 -5.741 -6.704 1.00 89.88 81 ALA A O 1
ATOM 680 N N . CYS A 1 82 ? 9.716 -7.577 -7.927 1.00 86.88 82 CYS A N 1
ATOM 681 C CA . CYS A 1 82 ? 9.461 -8.451 -6.785 1.00 86.88 82 CYS A CA 1
ATOM 682 C C . CYS A 1 82 ? 10.807 -8.906 -6.188 1.00 86.88 82 CYS A C 1
ATOM 684 O O . CYS A 1 82 ? 11.716 -9.227 -6.952 1.00 86.88 82 CYS A O 1
ATOM 686 N N . PRO A 1 83 ? 10.976 -8.913 -4.854 1.00 81.75 83 PRO A N 1
ATOM 687 C CA . PRO A 1 83 ? 12.200 -9.406 -4.231 1.00 81.75 83 PRO A CA 1
ATOM 688 C C . PRO A 1 83 ? 12.504 -10.851 -4.653 1.00 81.75 83 PRO A C 1
ATOM 690 O O . PRO A 1 83 ? 11.604 -11.687 -4.690 1.00 81.75 83 PRO A O 1
ATOM 693 N N . ASP A 1 84 ? 13.780 -11.162 -4.897 1.00 70.38 84 ASP A N 1
ATOM 694 C CA . ASP A 1 84 ? 14.234 -12.497 -5.329 1.00 70.38 84 ASP A CA 1
ATOM 695 C C . ASP A 1 84 ? 13.846 -13.631 -4.349 1.00 70.38 84 ASP A C 1
ATOM 697 O O . ASP A 1 84 ? 13.788 -14.796 -4.734 1.00 70.38 84 ASP A O 1
ATOM 701 N N . ASP A 1 85 ? 13.534 -13.305 -3.091 1.00 64.38 85 ASP A N 1
ATOM 702 C CA . ASP A 1 85 ? 13.087 -14.263 -2.071 1.00 64.38 85 ASP A CA 1
ATOM 703 C C . ASP A 1 85 ? 11.562 -14.545 -2.110 1.00 64.38 85 ASP A C 1
ATOM 705 O O . ASP A 1 85 ? 11.086 -15.450 -1.422 1.00 64.38 85 ASP A O 1
ATOM 709 N N . GLU A 1 86 ? 10.786 -13.804 -2.912 1.00 58.91 86 GLU A N 1
ATOM 710 C CA . GLU A 1 86 ? 9.323 -13.948 -3.063 1.00 58.91 86 GLU A CA 1
ATOM 711 C C . GLU A 1 86 ? 8.900 -14.579 -4.405 1.00 58.91 86 GLU A C 1
ATOM 713 O O . GLU A 1 86 ? 7.741 -14.969 -4.571 1.00 58.91 86 GLU A O 1
ATOM 718 N N . VAL A 1 87 ? 9.832 -14.769 -5.348 1.00 58.50 87 VAL A N 1
ATOM 719 C CA . VAL A 1 87 ? 9.622 -15.531 -6.595 1.00 58.50 87 VAL A CA 1
ATOM 720 C C . VAL A 1 87 ? 9.613 -17.040 -6.320 1.00 58.50 87 VAL A C 1
ATOM 722 O O . VAL A 1 87 ? 10.483 -17.797 -6.743 1.00 58.50 87 VAL A O 1
ATOM 725 N N . SER A 1 88 ? 8.594 -17.501 -5.599 1.00 58.22 88 SER A N 1
ATOM 726 C CA . SER A 1 88 ? 8.304 -18.920 -5.406 1.00 58.22 88 SER A CA 1
ATOM 727 C C . SER A 1 88 ? 6.925 -19.258 -5.981 1.00 58.22 88 SER A C 1
ATOM 729 O O . SER A 1 88 ? 5.906 -18.777 -5.499 1.00 58.22 88 SER A O 1
ATOM 731 N N . GLU A 1 89 ? 6.921 -20.158 -6.972 1.00 56.00 89 GLU A N 1
ATOM 732 C CA . GLU A 1 89 ? 5.790 -21.013 -7.396 1.00 56.00 89 GLU A CA 1
ATOM 733 C C . GLU A 1 89 ? 4.807 -20.518 -8.483 1.00 56.00 89 GLU A C 1
ATOM 735 O O . GLU A 1 89 ? 3.812 -21.188 -8.737 1.00 56.00 89 GLU A O 1
ATOM 740 N N . TYR A 1 90 ? 5.082 -19.430 -9.214 1.00 53.94 90 TYR A N 1
ATOM 741 C CA . TYR A 1 90 ? 4.266 -19.055 -10.395 1.00 53.94 90 TYR A CA 1
ATOM 742 C C . TYR A 1 90 ? 5.066 -18.764 -11.671 1.00 53.94 90 TYR A C 1
ATOM 744 O O . TYR A 1 90 ? 4.564 -18.102 -12.580 1.00 53.94 90 TYR A O 1
ATOM 752 N N . THR A 1 91 ? 6.288 -19.287 -11.804 1.00 55.31 91 THR A N 1
ATOM 753 C CA . THR A 1 91 ? 6.904 -19.381 -13.134 1.00 55.31 91 THR A CA 1
ATOM 754 C C . THR A 1 91 ? 6.080 -20.366 -13.956 1.00 55.31 91 THR A C 1
ATOM 756 O O . THR A 1 91 ? 6.178 -21.578 -13.760 1.00 55.31 91 THR A O 1
ATOM 759 N N . ILE A 1 92 ? 5.229 -19.835 -14.836 1.00 56.25 92 ILE A N 1
ATOM 760 C CA . ILE A 1 92 ? 4.633 -20.586 -15.937 1.00 56.25 92 ILE A CA 1
ATOM 761 C C . ILE A 1 92 ? 5.803 -21.260 -16.647 1.00 56.25 92 ILE A C 1
ATOM 763 O O . ILE A 1 92 ? 6.704 -20.578 -17.130 1.00 56.25 92 ILE A O 1
ATOM 767 N N . ALA A 1 93 ? 5.829 -22.591 -16.609 1.00 53.31 93 ALA A N 1
ATOM 768 C CA . ALA A 1 93 ? 6.717 -23.366 -17.448 1.00 53.31 93 ALA A CA 1
ATOM 769 C C . ALA A 1 93 ? 6.414 -22.951 -18.888 1.00 53.31 93 ALA A C 1
ATOM 771 O O . ALA A 1 93 ? 5.313 -23.187 -19.384 1.00 53.31 93 ALA A O 1
ATOM 772 N N . ASP A 1 94 ? 7.363 -22.242 -19.482 1.00 53.38 94 ASP A N 1
ATOM 773 C CA . ASP A 1 94 ? 7.415 -21.956 -20.902 1.00 53.38 94 ASP A CA 1
ATOM 774 C C . ASP A 1 94 ? 7.616 -23.301 -21.605 1.00 53.38 94 ASP A C 1
ATOM 776 O O . ASP A 1 94 ? 8.734 -23.793 -21.756 1.00 53.38 94 ASP A O 1
ATOM 780 N N . ASP A 1 95 ? 6.503 -23.980 -21.877 1.00 55.38 95 ASP A N 1
ATOM 781 C CA . ASP A 1 95 ? 6.446 -25.174 -22.714 1.00 55.38 95 ASP A CA 1
ATOM 782 C C . ASP A 1 95 ? 6.501 -24.704 -24.170 1.00 55.38 95 ASP A C 1
ATOM 784 O O . ASP A 1 95 ? 5.512 -24.737 -24.904 1.00 55.38 95 ASP A O 1
ATOM 788 N N . ASP A 1 96 ? 7.664 -24.170 -24.545 1.00 53.47 96 ASP A N 1
ATOM 789 C CA . ASP A 1 96 ? 8.044 -23.866 -25.921 1.00 53.47 96 ASP A CA 1
ATOM 790 C C . ASP A 1 96 ? 8.282 -25.215 -26.635 1.00 53.47 96 ASP A C 1
ATOM 792 O O . ASP A 1 96 ? 9.408 -25.655 -26.889 1.00 53.47 96 ASP A O 1
ATOM 796 N N . GLU A 1 97 ? 7.190 -25.936 -26.917 1.00 54.81 97 GLU A N 1
ATOM 797 C CA . GLU A 1 97 ? 7.173 -26.959 -27.960 1.00 54.81 97 GLU A CA 1
ATOM 798 C C . GLU A 1 97 ? 7.363 -26.236 -29.305 1.00 54.81 97 GLU A C 1
ATOM 800 O O . GLU A 1 97 ? 6.403 -25.867 -29.982 1.00 54.81 97 GLU A O 1
ATOM 805 N N . GLU A 1 98 ? 8.624 -25.998 -29.686 1.00 51.66 98 GLU A N 1
ATOM 806 C CA . GLU A 1 98 ? 8.981 -25.555 -31.034 1.00 51.66 98 GLU A CA 1
ATOM 807 C C . GLU A 1 98 ? 8.504 -26.604 -32.060 1.00 51.66 98 GLU A C 1
ATOM 809 O O . GLU A 1 98 ? 9.188 -27.593 -32.346 1.00 51.66 98 GLU A O 1
ATOM 814 N N . GLU A 1 99 ? 7.321 -26.387 -32.645 1.00 51.44 99 GLU A N 1
ATOM 815 C CA . GLU A 1 99 ? 6.921 -27.008 -33.910 1.00 51.44 99 GLU A CA 1
ATOM 816 C C . GLU A 1 99 ? 7.909 -26.555 -34.994 1.00 51.44 99 GLU A C 1
ATOM 818 O O . GLU A 1 99 ? 7.793 -25.485 -35.594 1.00 51.44 99 GLU A O 1
ATOM 823 N N . VAL A 1 100 ? 8.921 -27.386 -35.238 1.00 49.31 100 VAL A N 1
ATOM 824 C CA . VAL A 1 100 ? 9.796 -27.276 -36.403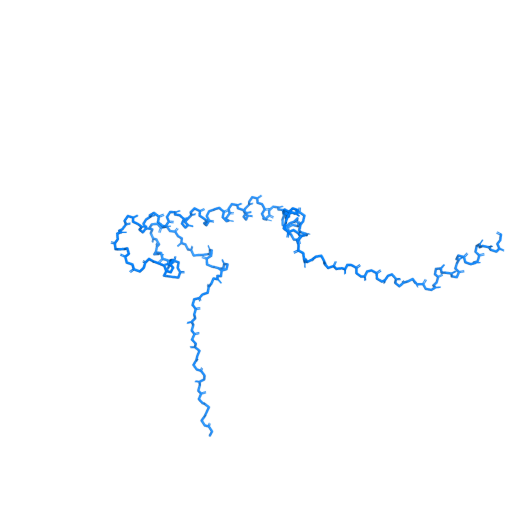 1.00 49.31 100 VAL A CA 1
ATOM 825 C C . VAL A 1 100 ? 8.967 -27.439 -37.679 1.00 49.31 100 VAL A C 1
ATOM 827 O O . VAL A 1 100 ? 8.547 -28.537 -38.036 1.00 49.31 100 VAL A O 1
ATOM 830 N N . ASP A 1 101 ? 8.736 -26.323 -38.366 1.00 58.00 101 ASP A N 1
ATOM 831 C CA . ASP A 1 101 ? 8.108 -26.270 -39.684 1.00 58.00 101 ASP A CA 1
ATOM 832 C C . ASP A 1 101 ? 8.926 -27.094 -40.704 1.00 58.00 101 ASP A C 1
ATOM 834 O O . ASP A 1 101 ? 10.103 -26.820 -40.973 1.00 58.00 101 ASP A O 1
ATOM 838 N N . ASP A 1 102 ? 8.292 -28.136 -41.248 1.00 61.31 102 ASP A N 1
ATOM 839 C CA . ASP A 1 102 ? 8.859 -29.211 -42.085 1.00 61.31 102 ASP A CA 1
ATOM 840 C C . ASP A 1 102 ? 9.490 -28.694 -43.406 1.00 61.31 102 ASP A C 1
ATOM 842 O O . ASP A 1 102 ? 10.205 -29.417 -44.103 1.00 61.31 102 ASP A O 1
ATOM 846 N N . GLU A 1 103 ? 9.306 -27.414 -43.757 1.00 59.56 103 GLU A N 1
ATOM 847 C CA . GLU A 1 103 ? 9.976 -26.779 -44.905 1.00 59.56 103 GLU A CA 1
ATOM 848 C C . GLU A 1 103 ? 11.465 -26.462 -44.659 1.00 59.56 103 GLU A C 1
ATOM 850 O O . GLU A 1 103 ? 12.261 -26.452 -45.605 1.00 59.56 103 GLU A O 1
ATOM 855 N N . SER A 1 104 ? 11.885 -26.269 -43.404 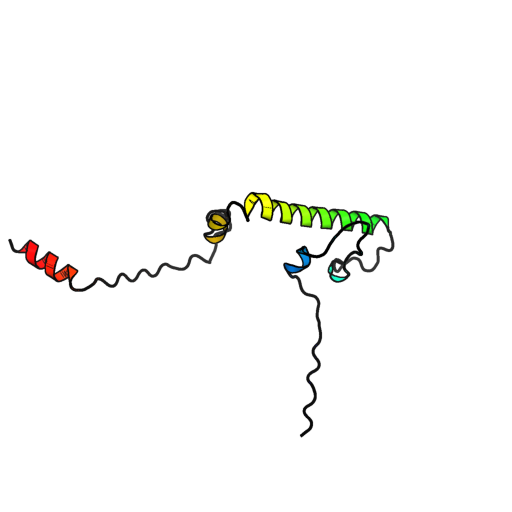1.00 59.22 104 SER A N 1
ATOM 856 C CA . SER A 1 104 ? 13.280 -25.958 -43.040 1.00 59.22 104 SER A CA 1
ATOM 857 C C . SER A 1 104 ? 14.225 -27.159 -43.225 1.00 59.22 104 SER A C 1
ATOM 859 O O . SER A 1 104 ? 15.355 -27.026 -43.712 1.00 59.22 104 SER A O 1
ATOM 861 N N . ALA A 1 105 ? 13.746 -28.369 -42.916 1.00 59.28 105 ALA A N 1
ATOM 862 C CA . ALA A 1 105 ? 14.539 -29.596 -43.001 1.00 59.28 105 ALA A CA 1
ATOM 863 C C . ALA A 1 105 ? 14.864 -29.998 -44.452 1.00 59.28 105 ALA A C 1
ATOM 865 O O . ALA A 1 105 ? 15.940 -30.542 -44.732 1.00 59.28 105 ALA A O 1
ATOM 866 N N . ALA A 1 106 ? 13.968 -29.690 -45.395 1.00 54.41 106 ALA A N 1
ATOM 867 C CA . ALA A 1 106 ? 14.169 -29.980 -46.812 1.00 54.41 106 ALA A CA 1
ATOM 868 C C . ALA A 1 106 ? 15.288 -29.123 -47.435 1.00 54.41 106 ALA A C 1
ATOM 870 O O . ALA A 1 106 ? 16.027 -29.606 -48.298 1.00 54.41 106 ALA A O 1
ATOM 871 N N . ILE A 1 107 ? 15.454 -27.879 -46.973 1.00 56.84 107 ILE A N 1
ATOM 872 C CA . ILE A 1 107 ? 16.482 -26.957 -47.477 1.00 56.84 107 ILE A CA 1
ATOM 873 C C . ILE A 1 107 ? 17.874 -27.373 -46.972 1.00 56.84 107 ILE A C 1
ATOM 875 O O . ILE A 1 107 ? 18.817 -27.439 -47.762 1.00 56.84 107 ILE A O 1
ATOM 879 N N . ALA A 1 108 ? 17.995 -27.768 -45.700 1.00 56.06 108 ALA A N 1
ATOM 880 C CA . ALA A 1 108 ? 19.266 -28.220 -45.123 1.00 56.06 108 ALA A CA 1
ATOM 881 C C . ALA A 1 108 ? 19.803 -29.518 -45.769 1.00 56.06 108 ALA A C 1
ATOM 883 O O . ALA A 1 108 ? 21.009 -29.676 -45.961 1.00 56.06 108 ALA A O 1
ATOM 884 N N . MET A 1 109 ? 18.917 -30.441 -46.162 1.00 57.59 109 MET A N 1
ATOM 885 C CA . MET A 1 109 ? 19.295 -31.677 -46.869 1.00 57.59 109 MET A CA 1
ATOM 886 C C . MET A 1 109 ? 19.771 -31.431 -48.311 1.00 57.59 109 MET A C 1
ATOM 888 O O . MET A 1 109 ? 20.543 -32.230 -48.850 1.00 57.59 109 MET A O 1
ATOM 892 N N . ALA A 1 110 ? 19.315 -30.350 -48.952 1.00 56.97 110 ALA A N 1
ATOM 893 C CA . ALA A 1 110 ? 19.710 -30.007 -50.315 1.00 56.97 110 ALA A CA 1
ATOM 894 C C . ALA A 1 110 ? 21.118 -29.388 -50.371 1.00 56.97 110 ALA A C 1
ATOM 896 O O . ALA A 1 110 ? 21.874 -29.689 -51.296 1.00 56.97 110 ALA A O 1
ATOM 897 N N . GLU A 1 111 ? 21.501 -28.590 -49.369 1.00 53.94 111 GLU A N 1
ATOM 898 C CA . GLU A 1 111 ? 22.838 -27.977 -49.298 1.00 53.94 111 GLU A CA 1
ATOM 899 C C . GLU A 1 111 ? 23.944 -28.954 -48.876 1.00 53.94 111 GLU A C 1
ATOM 901 O O . GLU A 1 111 ? 25.105 -28.741 -49.208 1.00 53.94 111 GLU A O 1
ATOM 906 N N . ALA A 1 112 ? 23.610 -30.064 -48.214 1.00 60.97 112 ALA A N 1
ATOM 907 C CA . ALA A 1 112 ? 24.591 -31.084 -47.830 1.00 60.97 112 ALA A CA 1
ATOM 908 C C . ALA A 1 112 ? 25.037 -32.005 -48.990 1.00 60.97 112 ALA A C 1
ATOM 910 O O . ALA A 1 112 ? 25.920 -32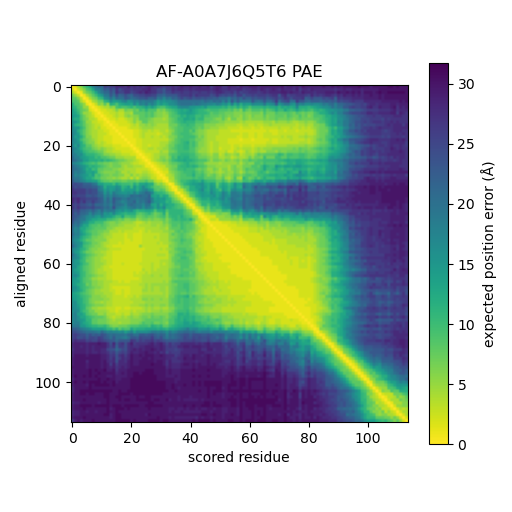.841 -48.798 1.00 60.97 112 ALA A O 1
ATOM 911 N N . ASN A 1 113 ? 24.427 -31.882 -50.176 1.00 54.06 113 ASN A N 1
ATOM 912 C CA . ASN A 1 113 ? 24.694 -32.730 -51.345 1.00 54.06 113 ASN A CA 1
ATOM 913 C C . ASN A 1 113 ? 25.362 -31.992 -52.525 1.00 54.06 113 ASN A C 1
ATOM 915 O O . ASN A 1 113 ? 25.364 -32.524 -53.640 1.00 54.06 113 ASN A O 1
ATOM 919 N N . PHE A 1 114 ? 25.945 -30.810 -52.295 1.00 47.50 114 PHE A N 1
ATOM 920 C CA . PHE A 1 114 ? 26.793 -30.108 -53.268 1.00 47.50 114 PHE A CA 1
ATOM 921 C C . PHE A 1 114 ? 28.197 -29.827 -52.728 1.00 47.50 114 PHE A C 1
ATOM 923 O O . PHE A 1 114 ? 28.321 -29.449 -51.545 1.00 47.50 114 PHE A O 1
#

Radius of gyration: 28.38 Å; Cα contacts (8 Å, |Δi|>4): 24; chains: 1; bounding box: 72×48×80 Å

Mean pr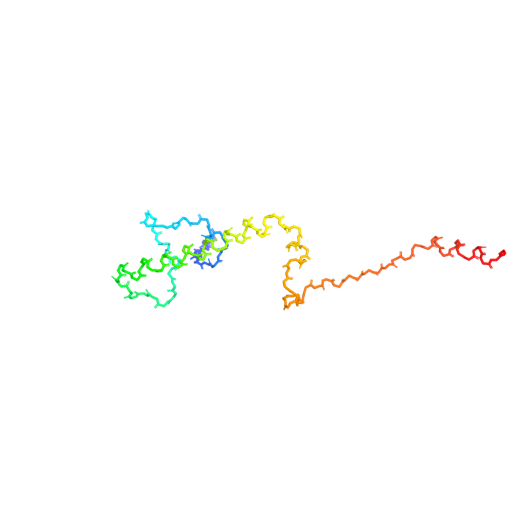edicted aligned error: 15.59 Å

Organism: Perkinsus olseni (NCBI:txid32597)

InterPro domains:
  IPR002164 Nucleosome assembly protein [PF00956] (3-80)
  IPR037231 NAP-like superfamily [SSF143113] (5-79)

pLDDT: mean 74.74, std 16.68, range [46.16, 98.0]

Foldseek 3Di:
DDDDPDDDDDDDDDDPCCLVQDADPVHDDDPSLPDPPPPDPPDPVVVVVSSVVVVVVSVVVVCCCVVPCVVPVVCVVVVVPPPPVPPPDPPPPPPPPPPDDPVVVVVVVVVVPD